Protein AF-A0A6N7AE03-F1 (afdb_monomer_lite)

Sequence (57 aa):
KERRRAIVLVSHRGSTLALSDKIMLLRNGTVEVFGPAAEVIAKLQKATASVPVAVPG

Structure (mmCIF, N/CA/C/O backbone):
data_AF-A0A6N7AE03-F1
#
_entry.id   AF-A0A6N7AE03-F1
#
loop_
_atom_site.group_PDB
_atom_s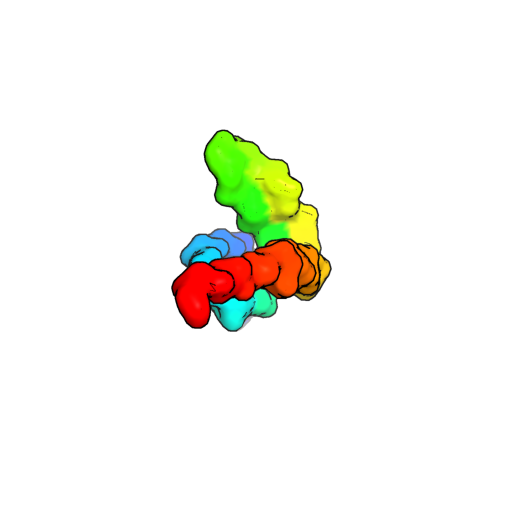ite.id
_atom_site.type_symbol
_atom_site.label_atom_id
_atom_site.label_alt_id
_atom_site.label_comp_id
_atom_site.label_asym_id
_atom_site.label_entity_id
_atom_site.label_seq_id
_atom_site.pdbx_PDB_ins_code
_atom_site.Cartn_x
_atom_site.Cartn_y
_atom_site.Cartn_z
_atom_site.occupancy
_atom_site.B_iso_or_equiv
_atom_site.auth_seq_id
_atom_site.auth_comp_id
_atom_site.auth_asym_id
_atom_site.auth_atom_id
_atom_site.pdbx_PDB_model_num
ATOM 1 N N . LYS A 1 1 ? 9.818 -23.713 -10.874 1.00 64.38 1 LYS A N 1
ATOM 2 C CA . LYS A 1 1 ? 8.430 -23.339 -11.249 1.00 64.38 1 LYS A CA 1
ATOM 3 C C . LYS A 1 1 ? 7.983 -22.204 -10.331 1.00 64.38 1 LYS A C 1
ATOM 5 O O . LYS A 1 1 ? 7.947 -22.427 -9.125 1.00 64.38 1 LYS A O 1
ATOM 10 N N . GLU A 1 2 ? 7.709 -21.012 -10.858 1.00 79.44 2 GLU A N 1
ATOM 11 C CA . GLU A 1 2 ? 7.149 -19.903 -10.068 1.00 79.44 2 GLU A CA 1
ATOM 12 C C . GLU A 1 2 ? 5.746 -20.266 -9.567 1.00 79.44 2 GLU A C 1
ATOM 14 O O . GLU A 1 2 ? 4.921 -20.794 -10.318 1.00 79.44 2 GLU A O 1
ATOM 19 N N . ARG A 1 3 ? 5.477 -20.033 -8.278 1.00 81.62 3 ARG A N 1
ATOM 20 C CA . ARG A 1 3 ? 4.150 -20.250 -7.692 1.00 81.62 3 ARG A CA 1
ATOM 21 C C . ARG A 1 3 ? 3.403 -18.922 -7.701 1.00 81.62 3 ARG A C 1
ATOM 23 O O . ARG A 1 3 ? 3.822 -17.999 -7.015 1.00 81.62 3 ARG A O 1
ATOM 30 N N . ARG A 1 4 ? 2.280 -18.848 -8.422 1.00 90.12 4 ARG A N 1
ATOM 31 C CA . ARG A 1 4 ? 1.361 -17.701 -8.350 1.00 90.12 4 ARG A CA 1
ATOM 32 C C . ARG A 1 4 ? 0.774 -17.633 -6.943 1.00 90.12 4 ARG A C 1
ATOM 34 O O . ARG A 1 4 ? -0.027 -18.486 -6.568 1.00 90.12 4 ARG A O 1
ATOM 41 N N . ARG A 1 5 ? 1.233 -16.671 -6.151 1.00 93.00 5 ARG A N 1
ATOM 42 C CA . ARG A 1 5 ? 0.813 -16.442 -4.767 1.00 93.00 5 ARG A CA 1
ATOM 43 C C . ARG A 1 5 ? 0.503 -14.963 -4.605 1.00 93.00 5 ARG A C 1
ATOM 45 O O . ARG A 1 5 ? 1.268 -14.134 -5.082 1.00 93.00 5 ARG A O 1
ATOM 52 N N . ALA A 1 6 ? -0.592 -14.653 -3.921 1.00 94.50 6 ALA A N 1
ATOM 53 C CA . ALA A 1 6 ? -0.821 -13.303 -3.431 1.00 94.50 6 ALA A CA 1
ATOM 54 C C . ALA A 1 6 ? 0.051 -13.085 -2.188 1.00 94.50 6 ALA A C 1
ATOM 56 O O . ALA A 1 6 ? 0.053 -13.921 -1.282 1.00 94.50 6 ALA A O 1
ATOM 57 N N . ILE A 1 7 ? 0.806 -11.990 -2.165 1.00 95.38 7 ILE A N 1
ATOM 58 C CA . ILE A 1 7 ? 1.682 -11.617 -1.054 1.00 95.38 7 ILE A CA 1
ATOM 59 C C . ILE A 1 7 ? 1.172 -10.295 -0.493 1.00 95.38 7 ILE A C 1
ATOM 61 O O . ILE A 1 7 ? 0.932 -9.353 -1.246 1.00 95.38 7 ILE A O 1
ATOM 65 N N . VAL A 1 8 ? 1.013 -10.235 0.828 1.00 96.44 8 VAL A N 1
ATOM 66 C CA . VAL A 1 8 ? 0.697 -8.998 1.547 1.00 96.44 8 VAL A CA 1
ATOM 67 C C . VAL A 1 8 ? 1.915 -8.613 2.371 1.00 96.44 8 VAL A C 1
ATOM 69 O O . VAL A 1 8 ? 2.368 -9.383 3.217 1.00 96.44 8 VAL A O 1
ATOM 72 N N . LEU A 1 9 ? 2.447 -7.424 2.106 1.00 95.62 9 LEU A N 1
ATOM 73 C CA . LEU A 1 9 ? 3.607 -6.858 2.782 1.00 95.62 9 LEU A CA 1
ATOM 74 C C . LEU A 1 9 ? 3.184 -5.591 3.524 1.00 95.62 9 LEU A C 1
ATOM 76 O O . LEU A 1 9 ? 2.626 -4.678 2.920 1.00 95.62 9 LEU A O 1
ATOM 80 N N . VAL A 1 10 ? 3.475 -5.522 4.824 1.00 96.56 10 VAL A N 1
ATOM 81 C CA . VAL A 1 10 ? 3.218 -4.337 5.653 1.00 96.56 10 VAL A CA 1
ATOM 82 C C . VAL A 1 10 ? 4.559 -3.707 6.009 1.00 96.56 10 VAL A C 1
ATOM 84 O O . VAL A 1 10 ? 5.399 -4.341 6.644 1.00 96.56 10 VAL A O 1
ATOM 87 N N . SER A 1 11 ? 4.786 -2.469 5.569 1.00 94.38 11 SER A N 1
ATOM 88 C CA . SER A 1 11 ? 6.035 -1.744 5.810 1.00 94.38 11 SER A CA 1
ATOM 89 C C . SER A 1 11 ? 5.803 -0.238 5.889 1.00 94.38 11 SER A C 1
ATOM 91 O O . SER A 1 11 ? 4.877 0.295 5.286 1.00 94.38 11 SER A O 1
ATOM 93 N N . HIS A 1 12 ? 6.686 0.446 6.613 1.00 92.38 12 HIS A N 1
ATOM 94 C CA . HIS A 1 12 ? 6.773 1.906 6.668 1.00 92.38 12 HIS A CA 1
ATOM 95 C C . HIS A 1 12 ? 7.894 2.463 5.768 1.00 92.38 12 HIS A C 1
ATOM 97 O O . HIS A 1 12 ? 7.992 3.671 5.570 1.00 92.38 12 HIS A O 1
ATOM 103 N N . ARG A 1 13 ? 8.780 1.605 5.240 1.00 90.12 13 ARG A N 1
ATOM 104 C CA . ARG A 1 13 ? 9.906 2.009 4.386 1.00 90.12 13 ARG A CA 1
ATOM 105 C C . ARG A 1 13 ? 9.446 2.077 2.932 1.00 90.12 13 ARG A C 1
ATOM 107 O O . ARG A 1 13 ? 9.039 1.064 2.366 1.00 90.12 13 ARG A O 1
ATOM 114 N N . GLY A 1 14 ? 9.592 3.242 2.299 1.00 89.12 14 GLY A N 1
ATOM 115 C CA . GLY A 1 14 ? 9.209 3.438 0.894 1.00 89.12 14 GLY A CA 1
ATOM 116 C C . GLY A 1 14 ? 9.894 2.469 -0.079 1.00 89.12 14 GLY A C 1
ATOM 117 O O . GLY A 1 14 ? 9.236 1.941 -0.970 1.00 89.12 14 GLY A O 1
ATOM 118 N N . SER A 1 15 ? 11.177 2.155 0.138 1.00 92.31 15 SER A N 1
ATOM 119 C CA . SER A 1 15 ? 11.936 1.205 -0.694 1.00 92.31 15 SER A CA 1
ATOM 120 C C . SER A 1 15 ? 11.340 -0.205 -0.696 1.00 92.31 15 SER A C 1
ATOM 122 O O . SER A 1 15 ? 11.362 -0.885 -1.715 1.00 92.31 15 SER A O 1
ATOM 124 N N . THR A 1 16 ? 10.775 -0.639 0.429 1.00 94.38 16 THR A N 1
ATOM 125 C CA . THR A 1 16 ? 10.119 -1.943 0.569 1.00 94.38 16 THR A CA 1
ATOM 126 C C . THR A 1 16 ? 8.733 -1.944 -0.070 1.00 94.38 16 THR A C 1
ATOM 128 O O . THR A 1 16 ? 8.359 -2.909 -0.729 1.00 94.38 16 THR A O 1
ATOM 131 N N . LEU A 1 17 ? 7.978 -0.853 0.086 1.00 93.62 17 LEU A N 1
ATOM 132 C CA . LEU A 1 17 ? 6.661 -0.699 -0.537 1.00 93.62 17 LEU A CA 1
ATOM 133 C C . LEU A 1 17 ? 6.747 -0.679 -2.072 1.00 93.62 17 LEU A C 1
ATOM 135 O O . LEU A 1 17 ? 5.866 -1.222 -2.734 1.00 93.62 17 LEU A O 1
ATOM 139 N N . ALA A 1 18 ? 7.833 -0.131 -2.626 1.00 93.38 18 ALA A N 1
ATOM 140 C CA . ALA A 1 18 ? 8.082 -0.060 -4.067 1.00 93.38 18 ALA A CA 1
ATOM 141 C C . ALA A 1 18 ? 8.228 -1.431 -4.757 1.00 93.38 18 ALA A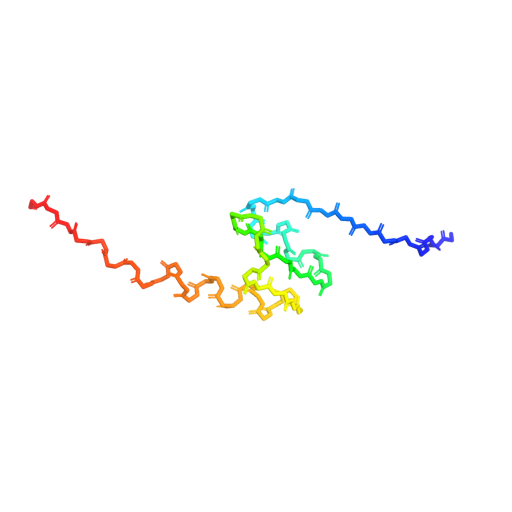 C 1
ATOM 143 O O . ALA A 1 18 ? 8.122 -1.499 -5.977 1.00 93.38 18 ALA A O 1
ATOM 144 N N . LEU A 1 19 ? 8.442 -2.514 -3.999 1.00 95.31 19 LEU A N 1
ATOM 145 C CA . LEU A 1 19 ? 8.485 -3.883 -4.530 1.00 95.31 19 LEU A CA 1
ATOM 146 C C . LEU A 1 19 ? 7.092 -4.457 -4.839 1.00 95.31 19 LEU A C 1
ATOM 148 O O . LEU A 1 19 ? 6.992 -5.532 -5.422 1.00 95.31 19 LEU A O 1
ATOM 152 N N . SER A 1 20 ? 6.026 -3.791 -4.393 1.00 96.50 20 SER A N 1
ATOM 153 C CA . SER A 1 20 ? 4.653 -4.285 -4.520 1.00 96.50 20 SER A CA 1
ATOM 154 C C . SER A 1 20 ? 4.025 -3.843 -5.840 1.00 96.50 20 SER A C 1
ATOM 156 O O . SER A 1 20 ? 4.269 -2.736 -6.306 1.00 96.50 20 SER A O 1
ATOM 158 N N . ASP A 1 21 ? 3.120 -4.648 -6.395 1.00 96.56 21 ASP A N 1
ATOM 159 C CA . ASP A 1 21 ? 2.352 -4.246 -7.583 1.00 96.56 21 ASP A CA 1
ATOM 160 C C . ASP A 1 21 ? 1.345 -3.122 -7.261 1.00 96.56 21 ASP A C 1
ATOM 162 O O . ASP A 1 21 ? 1.057 -2.244 -8.078 1.00 96.56 21 ASP A O 1
ATOM 166 N N . LYS A 1 22 ? 0.776 -3.161 -6.049 1.00 97.38 22 LYS A N 1
ATOM 167 C CA . LYS A 1 22 ? -0.225 -2.217 -5.536 1.00 97.38 22 LYS A CA 1
ATOM 168 C C . LYS A 1 22 ? 0.078 -1.864 -4.085 1.00 97.38 22 LYS A C 1
ATOM 170 O O . LYS A 1 22 ? 0.631 -2.681 -3.354 1.00 97.38 22 LYS A O 1
ATOM 175 N N . ILE A 1 23 ? -0.333 -0.672 -3.660 1.00 97.69 23 ILE A N 1
ATOM 176 C CA . ILE A 1 23 ? -0.213 -0.201 -2.275 1.00 97.69 23 ILE A CA 1
ATOM 177 C C . ILE A 1 23 ? -1.588 0.222 -1.765 1.00 97.69 23 ILE A C 1
ATOM 179 O O . ILE A 1 23 ? -2.354 0.853 -2.492 1.00 97.69 23 ILE A O 1
ATOM 183 N N . MET A 1 24 ? -1.866 -0.104 -0.501 1.00 97.31 24 MET A N 1
ATOM 184 C CA . MET A 1 24 ? -3.011 0.376 0.268 1.00 97.31 24 MET A CA 1
ATOM 185 C C . MET A 1 24 ? -2.512 1.160 1.484 1.00 97.31 24 MET A C 1
ATOM 187 O O . MET A 1 24 ? -1.693 0.646 2.245 1.00 97.31 24 MET A O 1
ATOM 191 N N . LEU A 1 25 ? -3.024 2.370 1.692 1.00 94.81 25 LEU A N 1
ATOM 192 C CA . LEU A 1 25 ? -2.850 3.110 2.934 1.00 94.81 25 LEU A CA 1
ATOM 193 C C . LEU A 1 25 ? -4.100 2.939 3.793 1.00 94.81 25 LEU A C 1
ATOM 195 O O . LEU A 1 25 ? -5.195 3.337 3.394 1.00 94.81 25 LEU A O 1
ATOM 199 N N . LEU A 1 26 ? -3.910 2.367 4.978 1.00 95.50 26 LEU A N 1
ATOM 200 C CA . LEU A 1 26 ? -4.948 2.238 5.990 1.00 95.50 26 LEU A CA 1
ATOM 201 C C . LEU A 1 26 ? -4.699 3.263 7.099 1.00 95.50 26 LEU A C 1
ATOM 203 O O . LEU A 1 26 ? -3.618 3.281 7.690 1.00 95.50 26 LEU A O 1
ATOM 207 N N . ARG A 1 27 ? -5.706 4.076 7.416 1.00 93.25 27 ARG A N 1
ATOM 208 C CA . ARG A 1 27 ? -5.694 4.989 8.563 1.00 93.25 27 ARG A CA 1
ATOM 209 C C . ARG A 1 27 ? -7.013 4.873 9.309 1.00 93.25 27 ARG A C 1
ATOM 211 O O . ARG A 1 27 ? -8.073 4.930 8.699 1.00 93.25 27 ARG A O 1
ATOM 218 N N . ASN A 1 28 ? -6.949 4.702 10.629 1.00 96.25 28 ASN A N 1
ATOM 219 C CA . ASN A 1 28 ? -8.135 4.621 11.492 1.00 96.25 28 ASN A CA 1
ATOM 220 C C . ASN A 1 28 ? -9.179 3.595 10.996 1.00 96.25 28 ASN A C 1
ATOM 222 O O . ASN A 1 28 ? -10.372 3.875 10.959 1.00 96.25 28 ASN A O 1
ATOM 226 N N . GLY A 1 29 ? -8.722 2.424 10.537 1.00 96.62 29 GLY A N 1
ATOM 227 C CA . GLY A 1 29 ? -9.595 1.370 10.005 1.00 96.62 29 GLY A CA 1
ATOM 228 C C . GLY A 1 29 ? -10.197 1.648 8.621 1.00 96.62 29 GLY A C 1
ATOM 229 O O . GLY A 1 29 ? -10.945 0.816 8.120 1.00 96.62 29 GLY A O 1
ATOM 230 N N . THR A 1 30 ? -9.852 2.770 7.982 1.00 96.88 30 THR A N 1
ATOM 231 C CA . THR A 1 30 ? -10.366 3.167 6.664 1.00 96.88 30 THR A CA 1
ATOM 232 C C . THR A 1 30 ? -9.257 3.163 5.618 1.00 96.88 30 THR A C 1
ATOM 234 O O . THR A 1 30 ? -8.118 3.549 5.892 1.00 96.88 30 THR A O 1
ATOM 237 N N . VAL A 1 31 ? -9.584 2.718 4.403 1.00 96.38 31 VAL A N 1
ATOM 238 C CA . VAL A 1 31 ? -8.676 2.792 3.255 1.00 96.38 31 VAL A CA 1
ATOM 239 C C . VAL A 1 31 ? -8.685 4.218 2.717 1.00 96.38 31 VAL A C 1
ATOM 241 O O . VAL A 1 31 ? -9.666 4.648 2.118 1.00 96.38 31 VAL A O 1
ATOM 244 N N . GLU A 1 32 ? -7.594 4.949 2.922 1.00 94.75 32 GLU A N 1
ATOM 245 C CA . GLU A 1 32 ? -7.452 6.315 2.402 1.00 94.75 32 GLU A CA 1
ATOM 246 C C . GLU A 1 32 ? -7.007 6.320 0.939 1.00 94.75 32 GLU A C 1
ATOM 248 O O . GLU A 1 32 ? -7.454 7.142 0.143 1.00 94.75 32 GLU A O 1
ATOM 253 N N . VAL A 1 33 ? -6.098 5.408 0.579 1.00 94.88 33 VAL A N 1
ATOM 254 C CA . VAL A 1 33 ? -5.525 5.321 -0.767 1.00 94.88 33 VAL A CA 1
ATOM 255 C C . VAL A 1 33 ? -5.325 3.860 -1.134 1.00 94.88 33 VAL A C 1
ATOM 257 O O . VAL A 1 33 ? -4.800 3.086 -0.339 1.00 94.88 33 VAL A O 1
ATOM 260 N N . PHE A 1 34 ? -5.685 3.490 -2.359 1.00 96.75 34 PHE A N 1
ATOM 261 C CA . PHE A 1 34 ? -5.353 2.196 -2.941 1.00 96.75 34 PHE A CA 1
ATOM 262 C C . PHE A 1 34 ? -5.076 2.357 -4.435 1.00 96.75 34 PHE A C 1
ATOM 264 O O . PHE A 1 34 ? -5.816 3.058 -5.123 1.00 96.75 34 PHE A O 1
ATOM 271 N N . GLY A 1 35 ? -4.017 1.732 -4.945 1.00 97.06 35 GLY A N 1
ATOM 272 C CA . GLY A 1 35 ? -3.685 1.817 -6.367 1.00 97.06 35 GLY A CA 1
ATOM 273 C C . GLY A 1 35 ? -2.313 1.247 -6.724 1.00 97.06 35 GLY A C 1
ATOM 274 O O . GLY A 1 35 ? -1.670 0.626 -5.872 1.00 97.06 35 GLY A O 1
ATOM 275 N N . PRO A 1 36 ? -1.858 1.445 -7.976 1.00 97.75 36 PRO A N 1
ATOM 276 C CA . PRO A 1 36 ? -0.519 1.063 -8.415 1.00 97.75 36 PRO A CA 1
ATOM 277 C C . PRO A 1 36 ? 0.557 1.685 -7.525 1.00 97.75 36 PRO A C 1
ATOM 279 O O . PRO A 1 36 ? 0.462 2.859 -7.155 1.00 97.75 36 PRO A O 1
ATOM 282 N N . ALA A 1 37 ? 1.592 0.916 -7.186 1.00 95.75 37 ALA A N 1
ATOM 283 C CA . ALA A 1 37 ? 2.586 1.350 -6.205 1.00 95.75 37 ALA A CA 1
ATOM 284 C C . ALA A 1 37 ? 3.248 2.691 -6.562 1.00 95.75 37 ALA A C 1
ATOM 286 O O 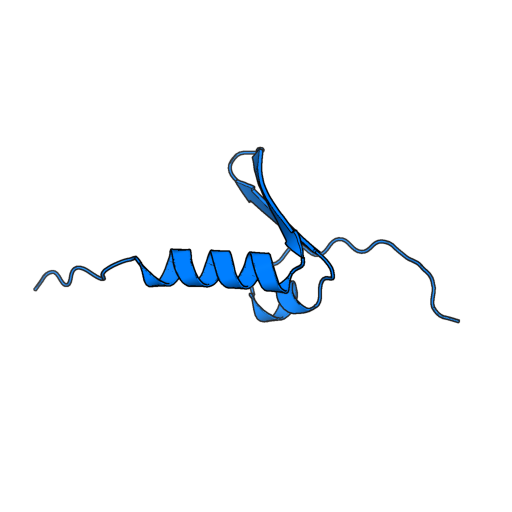. ALA A 1 37 ? 3.350 3.569 -5.706 1.00 95.75 37 ALA A O 1
ATOM 287 N N . ALA A 1 38 ? 3.619 2.887 -7.831 1.00 94.62 38 ALA A N 1
ATOM 288 C CA . ALA A 1 38 ? 4.237 4.126 -8.303 1.00 94.62 38 ALA A CA 1
ATOM 289 C C . ALA A 1 38 ? 3.347 5.364 -8.079 1.00 94.62 38 ALA A C 1
ATOM 291 O O . ALA A 1 38 ? 3.823 6.394 -7.600 1.00 94.62 38 ALA A O 1
ATOM 292 N N . GLU A 1 39 ? 2.046 5.260 -8.363 1.00 95.38 39 GLU A N 1
ATOM 293 C CA . GLU A 1 39 ? 1.099 6.367 -8.190 1.00 95.38 39 GLU A CA 1
ATOM 294 C C . GLU A 1 39 ? 0.871 6.703 -6.716 1.00 95.38 39 GLU A C 1
ATOM 296 O O . GLU A 1 39 ? 0.822 7.876 -6.338 1.00 95.38 39 GLU A O 1
ATOM 301 N N . VAL A 1 40 ? 0.744 5.677 -5.870 1.00 94.62 40 VAL A N 1
ATOM 302 C CA . VAL A 1 40 ? 0.553 5.867 -4.429 1.00 94.62 40 VAL A CA 1
ATOM 303 C C . VAL A 1 40 ? 1.800 6.487 -3.803 1.00 94.62 40 VAL A C 1
ATOM 305 O O . VAL A 1 40 ? 1.679 7.456 -3.057 1.00 94.62 40 VAL A O 1
ATOM 308 N N . ILE A 1 41 ? 2.998 6.010 -4.154 1.00 93.19 41 ILE A N 1
ATOM 309 C CA . ILE A 1 41 ? 4.266 6.584 -3.678 1.00 93.19 41 ILE A CA 1
ATOM 310 C C . ILE A 1 41 ? 4.384 8.056 -4.087 1.00 93.19 41 ILE A C 1
ATOM 312 O O . ILE A 1 41 ? 4.687 8.895 -3.238 1.00 93.19 41 ILE A O 1
ATOM 316 N N . ALA A 1 42 ? 4.080 8.395 -5.343 1.00 92.44 42 ALA A N 1
ATOM 317 C CA . ALA A 1 42 ? 4.117 9.777 -5.817 1.00 92.44 42 ALA A CA 1
ATOM 318 C C . ALA A 1 42 ? 3.137 10.689 -5.051 1.00 92.44 42 ALA A C 1
ATOM 320 O O . ALA A 1 42 ? 3.4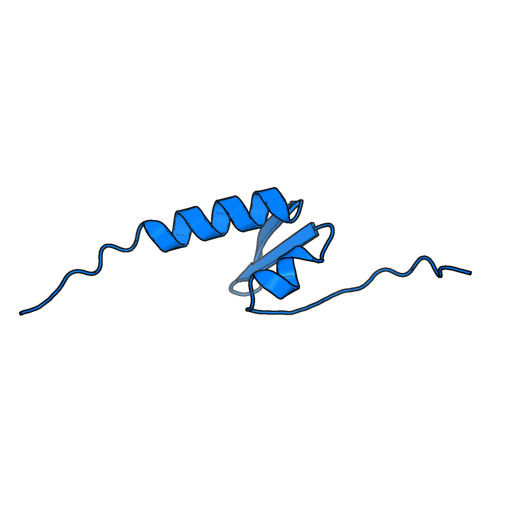72 11.832 -4.733 1.00 92.44 42 ALA A O 1
ATOM 321 N N . LYS A 1 43 ? 1.935 10.195 -4.713 1.00 90.31 43 LYS A N 1
ATOM 322 C CA . LYS A 1 43 ? 0.967 10.923 -3.871 1.00 90.31 43 LYS A CA 1
ATOM 323 C C . LYS A 1 43 ? 1.492 11.137 -2.448 1.00 90.31 43 LYS A C 1
ATOM 325 O O . LYS A 1 43 ? 1.371 12.243 -1.924 1.00 90.31 43 LYS A O 1
ATOM 330 N N . LEU A 1 44 ? 2.107 10.118 -1.845 1.00 87.38 44 LEU A N 1
ATOM 331 C CA . LEU A 1 44 ? 2.661 10.201 -0.489 1.00 87.38 44 LEU A CA 1
ATOM 332 C C . LEU A 1 44 ? 3.834 11.185 -0.399 1.00 87.38 44 LEU A C 1
ATOM 334 O O . LEU A 1 44 ? 3.877 11.992 0.524 1.00 87.38 44 LEU A O 1
ATOM 338 N N . GLN A 1 45 ? 4.742 11.176 -1.379 1.00 87.06 45 GLN A N 1
ATOM 339 C CA . GLN A 1 45 ? 5.882 12.100 -1.431 1.00 87.06 45 GLN A CA 1
ATOM 340 C C . GLN A 1 45 ? 5.437 13.567 -1.501 1.00 87.06 45 GLN A C 1
ATOM 342 O O . GLN A 1 45 ? 5.990 14.418 -0.801 1.00 87.06 45 GLN A O 1
ATOM 347 N N . LYS A 1 46 ? 4.402 13.861 -2.299 1.00 82.44 46 LYS A N 1
ATOM 348 C CA . LYS A 1 46 ? 3.811 15.206 -2.379 1.00 82.44 46 LYS A CA 1
ATOM 349 C C . LYS A 1 46 ? 3.225 15.658 -1.041 1.00 82.44 46 LYS A C 1
ATOM 351 O O . LYS A 1 46 ? 3.435 16.802 -0.660 1.00 82.44 46 LYS A O 1
ATOM 356 N N . ALA A 1 47 ? 2.549 14.763 -0.320 1.00 77.31 47 ALA A N 1
ATOM 357 C CA . ALA A 1 47 ? 1.970 15.071 0.989 1.00 77.31 47 ALA A CA 1
ATOM 358 C C . ALA A 1 47 ? 3.035 15.353 2.066 1.00 77.31 47 ALA A C 1
ATOM 360 O O . ALA A 1 47 ? 2.814 16.172 2.952 1.00 77.31 47 ALA A O 1
ATOM 361 N N . THR A 1 48 ? 4.202 14.707 1.992 1.00 70.62 48 THR A N 1
ATOM 362 C CA . THR A 1 48 ? 5.306 14.948 2.938 1.00 70.62 48 THR A CA 1
ATOM 363 C C . THR A 1 48 ? 6.111 16.213 2.639 1.00 70.62 48 THR A C 1
ATOM 365 O O . THR A 1 48 ? 6.683 16.792 3.555 1.00 70.62 48 THR A O 1
ATOM 368 N N . ALA A 1 49 ? 6.155 16.663 1.381 1.00 65.75 49 ALA A N 1
ATOM 369 C CA . ALA A 1 49 ? 6.921 17.845 0.974 1.00 65.75 49 ALA A CA 1
ATOM 370 C C . ALA A 1 49 ? 6.250 19.180 1.352 1.00 65.75 49 ALA A C 1
ATOM 372 O O . ALA A 1 49 ? 6.896 20.222 1.318 1.00 65.75 49 ALA A O 1
ATOM 373 N N . SER A 1 50 ? 4.965 19.163 1.717 1.00 58.47 50 SER A N 1
ATOM 374 C CA . SER A 1 50 ? 4.182 20.361 2.035 1.00 58.47 50 SER A CA 1
ATOM 375 C C . SER A 1 50 ? 4.085 20.677 3.529 1.00 58.47 50 SER A C 1
ATOM 377 O O . SER A 1 50 ? 3.200 21.435 3.913 1.00 58.47 50 SER A O 1
ATOM 379 N N . VAL A 1 51 ? 4.943 20.113 4.385 1.00 61.16 51 VAL A N 1
ATOM 380 C CA . VAL A 1 51 ? 5.061 20.563 5.782 1.00 61.16 51 VAL A CA 1
ATOM 381 C C . VAL A 1 51 ? 6.140 21.649 5.820 1.00 61.16 51 VAL A C 1
ATOM 383 O O . VAL A 1 51 ? 7.324 21.307 5.761 1.00 61.16 51 VAL A O 1
ATOM 386 N N . PRO A 1 52 ? 5.793 22.952 5.891 1.00 61.88 52 PRO A N 1
ATOM 387 C CA . PRO A 1 52 ? 6.795 23.967 6.148 1.00 61.88 52 PRO A CA 1
ATOM 388 C C . PRO A 1 52 ? 7.290 23.720 7.569 1.00 61.88 52 PRO A C 1
ATOM 390 O O . PRO A 1 52 ? 6.516 23.775 8.526 1.00 61.88 52 PRO A O 1
ATOM 393 N N . VAL A 1 53 ? 8.578 23.422 7.709 1.00 67.50 53 VAL A N 1
ATOM 394 C CA . VAL A 1 53 ? 9.253 23.494 9.002 1.00 67.50 53 VAL A CA 1
ATOM 395 C C . VAL A 1 53 ? 9.241 24.969 9.392 1.00 67.50 53 VAL A C 1
ATOM 397 O O . VAL A 1 53 ? 10.094 25.744 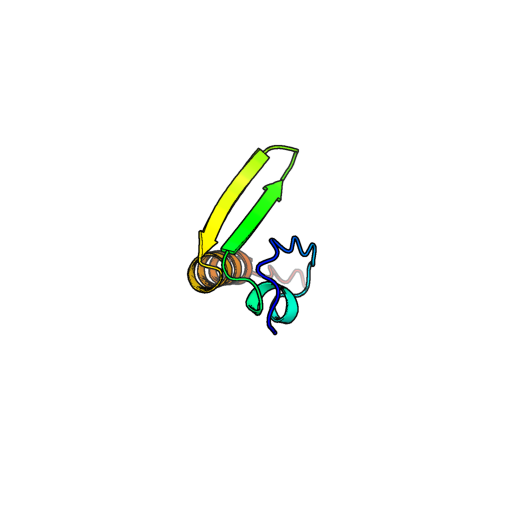8.966 1.00 67.50 53 VAL A O 1
ATOM 400 N N . ALA A 1 54 ? 8.216 25.384 10.135 1.00 70.56 54 ALA A N 1
ATOM 401 C CA . ALA A 1 54 ? 8.238 26.649 10.843 1.00 70.56 54 ALA A CA 1
ATOM 402 C C . ALA A 1 54 ? 9.364 26.541 11.873 1.00 70.56 54 ALA A C 1
ATOM 404 O O . ALA A 1 54 ? 9.239 25.797 12.843 1.00 70.56 54 ALA A O 1
ATOM 405 N N . VAL A 1 55 ? 10.484 27.208 11.602 1.00 73.69 55 VAL A N 1
ATOM 406 C CA . VAL A 1 55 ? 11.597 27.359 12.539 1.00 73.69 55 VAL A CA 1
ATOM 407 C C . VAL A 1 55 ? 11.143 28.336 13.626 1.00 73.69 55 VAL A C 1
ATOM 409 O O . VAL A 1 55 ? 10.850 29.486 13.297 1.00 73.69 55 VAL A O 1
ATOM 412 N N . PRO A 1 56 ? 11.047 27.925 14.901 1.00 73.75 56 PRO A N 1
ATOM 413 C CA . PRO A 1 56 ? 10.962 28.857 16.010 1.00 73.75 56 PRO A CA 1
ATOM 414 C C . PRO A 1 56 ? 12.384 29.131 16.516 1.00 73.75 56 PRO A C 1
ATOM 416 O O . PRO A 1 56 ? 13.021 28.226 17.057 1.00 73.75 56 PRO A O 1
ATOM 419 N N . GLY A 1 57 ? 12.860 30.368 16.357 1.00 61.88 57 GLY A N 1
ATOM 420 C CA . GLY A 1 57 ? 14.122 30.849 16.937 1.00 61.88 57 GLY A CA 1
ATOM 421 C C . GLY A 1 57 ? 15.009 31.565 15.941 1.00 61.88 57 GLY A C 1
ATOM 422 O O . GLY A 1 57 ? 15.725 30.854 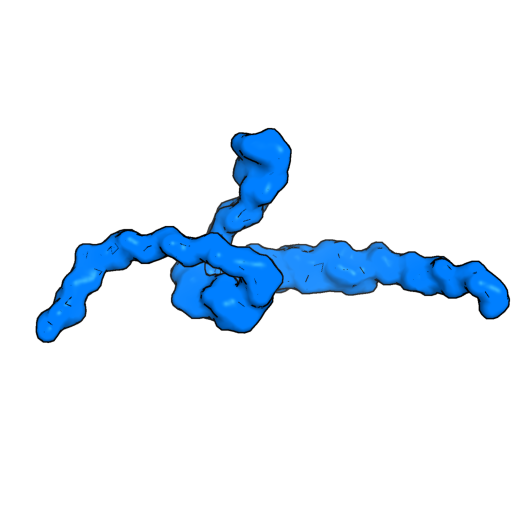15.207 1.00 61.88 57 GLY A O 1
#

Radius of gyration: 15.09 Å; chains: 1; bounding box: 24×54×28 Å

Foldseek 3Di:
DDDDDDDDDDDPDLVVLLVDQKDFDDDPNDTPDIDGSVVVSVVVVVVVVPDPPPDDD

pLDDT: mean 87.97, std 11.63, range [58.47, 97.75]

Secondary structure (DSSP, 8-state):
-----------S-HHHHTTSSEEEEEETTEEEEEEEHHHHHHHHHHHHHT-------